Protein AF-A0A352DR38-F1 (afdb_monomer)

pLDDT: mean 95.26, std 4.15, range [75.88, 98.75]

Secondary structure (DSSP, 8-state):
-EEEEE----HHHHHHHHHHHHHHHHGGGT--TTPPEEE-TTS-EEETT-TT-EEEEEEETTEEEEEEESS-EEEEEEE-----HHHHHHHS-HHHHHHHHHS-HHHHHHHHHHHHHHHHHHHHHHT-GGGS-GGGS--EEETTEEEE--TTEEEEEEEEGGGTEEEEEEEE--

Sequence (174 aa):
MLMISIMDIDKKAQHHHAHRLLRECLRPYGVPEEAAIERMEYGKPYLRDFPELHFNLSHGSGIAACIVTDTECGIDCEQCREMREGVVRRCFSPAEKRLLEEIPESERDLMFTRLWTLKEAFVKCIGKGIGYPMDTAEFAFEGSRIVTAPKGYRFSQYILRGGRYVCSTAVSSR

Mean predicted aligned error: 3.19 Å

Solvent-accessible surface area (backbone atoms only — not comparable to full-atom values): 9558 Å² total; per-residue (Å²): 93,77,50,77,46,79,48,94,67,57,78,82,51,50,61,59,50,40,54,50,49,44,52,62,66,35,44,87,75,71,49,59,90,83,59,63,76,46,61,50,99,56,60,42,59,43,37,76,96,43,74,66,48,27,47,28,72,22,64,39,74,49,36,30,38,33,40,40,41,78,43,52,28,10,38,21,38,41,47,49,45,82,65,52,66,74,54,49,70,67,40,41,24,77,66,47,50,52,53,53,68,74,46,60,74,93,49,31,26,51,52,43,41,52,53,49,25,44,44,48,1,40,38,49,28,74,38,60,38,92,82,51,71,40,30,77,55,45,62,41,68,59,87,90,44,78,76,41,62,57,84,66,48,48,75,52,75,47,75,36,85,92,50,50,27,38,36,16,36,21,33,50,53,133

Structure (mmCIF, N/CA/C/O backbone):
data_AF-A0A352DR38-F1
#
_entry.id   AF-A0A352DR38-F1
#
loop_
_atom_site.group_PDB
_atom_site.id
_atom_site.type_symbol
_atom_site.label_atom_id
_atom_site.label_alt_id
_atom_site.label_comp_id
_atom_site.label_asym_id
_atom_site.label_entity_id
_atom_site.label_seq_id
_atom_site.pdbx_PDB_ins_code
_atom_site.Cartn_x
_atom_site.Cartn_y
_atom_site.Cartn_z
_atom_site.occupancy
_atom_site.B_iso_or_equiv
_atom_site.auth_seq_id
_atom_site.auth_comp_id
_atom_site.auth_asym_id
_atom_site.auth_atom_id
_atom_site.pdbx_PDB_model_num
ATOM 1 N N . MET A 1 1 ? 1.572 -10.068 -10.419 1.00 94.62 1 MET A N 1
ATOM 2 C CA . MET A 1 1 ? 2.415 -10.751 -9.411 1.00 94.62 1 MET A CA 1
ATOM 3 C C . MET A 1 1 ? 2.544 -9.897 -8.156 1.00 94.62 1 MET A C 1
ATOM 5 O O . MET A 1 1 ? 2.572 -8.679 -8.271 1.00 94.62 1 MET A O 1
ATOM 9 N N . LEU A 1 2 ? 2.621 -10.519 -6.977 1.00 97.38 2 LEU A N 1
ATOM 10 C CA . LEU A 1 2 ? 2.814 -9.850 -5.688 1.00 97.38 2 LEU A CA 1
ATOM 11 C C . LEU A 1 2 ? 3.872 -10.610 -4.883 1.00 97.38 2 LEU A C 1
ATOM 13 O O . LEU A 1 2 ? 3.758 -11.825 -4.734 1.00 97.38 2 LEU A O 1
ATOM 17 N N . MET A 1 3 ? 4.857 -9.900 -4.338 1.00 97.88 3 MET A N 1
ATOM 18 C CA . MET A 1 3 ? 5.819 -10.448 -3.382 1.00 97.88 3 MET A CA 1
ATOM 19 C C . MET A 1 3 ? 5.837 -9.599 -2.115 1.00 97.88 3 MET A C 1
ATOM 21 O O . MET A 1 3 ? 5.895 -8.371 -2.177 1.00 97.88 3 MET A O 1
ATOM 25 N N . ILE A 1 4 ? 5.806 -10.263 -0.960 1.00 97.44 4 ILE A N 1
ATOM 26 C CA . ILE A 1 4 ? 5.942 -9.638 0.356 1.00 97.44 4 ILE A CA 1
ATOM 27 C C . ILE A 1 4 ? 7.079 -10.344 1.088 1.00 97.44 4 ILE A C 1
ATOM 29 O O . ILE A 1 4 ? 7.053 -11.559 1.269 1.00 97.44 4 ILE A O 1
ATOM 33 N N . SER A 1 5 ? 8.067 -9.571 1.522 1.00 96.88 5 SER A N 1
ATOM 34 C CA . SER A 1 5 ? 9.249 -10.039 2.231 1.00 96.88 5 SER A CA 1
ATOM 35 C C . SER A 1 5 ? 9.262 -9.464 3.641 1.00 96.88 5 SER A C 1
ATOM 37 O O . SER A 1 5 ? 9.412 -8.257 3.824 1.00 96.88 5 SER A O 1
ATOM 39 N N . ILE A 1 6 ? 9.160 -10.334 4.643 1.00 94.69 6 ILE A N 1
ATOM 40 C CA . ILE A 1 6 ? 9.450 -9.984 6.039 1.00 94.69 6 ILE A CA 1
ATOM 41 C C . ILE A 1 6 ? 10.938 -10.220 6.264 1.00 94.69 6 ILE A C 1
ATOM 43 O O . ILE A 1 6 ? 11.460 -11.263 5.877 1.00 94.69 6 ILE A O 1
ATOM 47 N N . MET A 1 7 ? 11.613 -9.246 6.857 1.00 90.50 7 MET A N 1
ATOM 48 C CA . MET A 1 7 ? 13.067 -9.217 6.952 1.00 90.50 7 MET A CA 1
ATOM 49 C C . MET A 1 7 ? 13.514 -8.778 8.340 1.00 90.50 7 MET A C 1
ATOM 51 O O . MET A 1 7 ? 12.894 -7.910 8.952 1.00 90.50 7 MET A O 1
ATOM 55 N N . ASP A 1 8 ? 14.615 -9.358 8.802 1.00 86.38 8 ASP A N 1
ATOM 56 C CA . ASP A 1 8 ? 15.320 -8.936 10.009 1.00 86.38 8 ASP A CA 1
ATOM 57 C C . ASP A 1 8 ? 16.710 -8.447 9.600 1.00 86.38 8 ASP A C 1
ATOM 59 O O . ASP A 1 8 ? 17.689 -9.189 9.597 1.00 86.38 8 ASP A O 1
ATOM 63 N N . ILE A 1 9 ? 16.742 -7.219 9.083 1.00 84.75 9 ILE A N 1
ATOM 64 C CA . ILE A 1 9 ? 17.951 -6.577 8.569 1.00 84.75 9 ILE A CA 1
ATOM 65 C C . ILE A 1 9 ? 17.998 -5.120 9.008 1.00 84.75 9 ILE A C 1
ATOM 67 O O . ILE A 1 9 ? 16.962 -4.467 9.201 1.00 84.75 9 ILE A O 1
ATOM 71 N N . ASP A 1 10 ? 19.218 -4.594 9.083 1.00 83.25 10 ASP A N 1
ATOM 72 C CA . ASP A 1 10 ? 19.473 -3.199 9.410 1.00 83.25 10 ASP A CA 1
ATOM 73 C C . ASP A 1 10 ? 18.667 -2.246 8.532 1.00 83.25 10 ASP A C 1
ATOM 75 O O . ASP A 1 10 ? 18.544 -2.421 7.318 1.00 83.25 10 ASP A O 1
ATOM 79 N N . LYS A 1 11 ? 18.201 -1.145 9.129 1.00 77.88 11 LYS A N 1
ATOM 80 C CA . LYS A 1 11 ? 17.417 -0.112 8.435 1.00 77.88 11 LYS A CA 1
ATOM 81 C C . LYS A 1 11 ? 18.097 0.407 7.160 1.00 77.88 11 LYS A C 1
ATOM 83 O O . LYS A 1 11 ? 17.420 0.711 6.184 1.00 77.88 11 LYS A O 1
ATOM 88 N N . LYS A 1 12 ? 19.435 0.470 7.146 1.00 80.69 12 LYS A N 1
ATOM 89 C CA . LYS A 1 12 ? 20.230 0.883 5.973 1.00 80.69 12 LYS A CA 1
ATOM 90 C C . LYS A 1 12 ? 20.187 -0.141 4.829 1.00 80.69 12 LYS A C 1
ATOM 92 O O . LYS A 1 12 ? 20.301 0.244 3.670 1.00 80.69 12 LYS A O 1
ATOM 97 N N . ALA A 1 13 ? 20.004 -1.424 5.137 1.00 84.69 13 ALA A N 1
ATOM 98 C CA . ALA A 1 13 ? 19.920 -2.503 4.155 1.00 84.69 13 ALA A CA 1
ATOM 99 C C . ALA A 1 13 ? 18.502 -2.683 3.581 1.00 84.69 13 ALA A C 1
ATOM 101 O O . ALA A 1 13 ? 18.356 -3.194 2.473 1.00 84.69 13 ALA A O 1
ATOM 102 N N . GLN A 1 14 ? 17.466 -2.210 4.284 1.00 86.25 14 GLN A N 1
ATOM 103 C CA . GLN A 1 14 ? 16.060 -2.329 3.863 1.00 86.25 14 GLN A CA 1
ATOM 104 C C . GLN A 1 14 ? 15.785 -1.699 2.493 1.00 86.25 14 GLN A C 1
ATOM 106 O O . GLN A 1 14 ? 15.057 -2.277 1.688 1.00 86.25 14 GLN A O 1
ATOM 111 N N . HIS A 1 15 ? 16.403 -0.550 2.200 1.00 84.56 15 HIS A N 1
ATOM 112 C CA . HIS A 1 15 ? 16.257 0.110 0.903 1.00 84.56 15 HIS A CA 1
ATOM 113 C C . HIS A 1 15 ? 16.813 -0.755 -0.240 1.00 84.56 15 HIS A C 1
ATOM 115 O O . HIS A 1 15 ? 16.107 -1.034 -1.208 1.00 84.56 15 HIS A O 1
ATOM 121 N N . HIS A 1 16 ? 18.046 -1.254 -0.102 1.00 88.81 16 HIS A N 1
ATOM 122 C CA . HIS A 1 16 ? 18.653 -2.141 -1.098 1.00 88.81 16 HIS A CA 1
ATOM 123 C C . HIS A 1 16 ? 17.870 -3.450 -1.261 1.00 88.81 16 HIS A C 1
ATOM 125 O O . HIS A 1 16 ? 17.684 -3.916 -2.384 1.00 88.81 16 HIS A O 1
ATOM 131 N N . HIS A 1 17 ? 17.361 -4.015 -0.161 1.00 91.75 17 HIS A N 1
ATOM 132 C CA . HIS A 1 17 ? 16.516 -5.211 -0.199 1.00 91.75 17 HIS A CA 1
ATOM 133 C C . HIS A 1 17 ? 15.235 -4.984 -1.005 1.00 91.75 17 HIS A C 1
ATOM 135 O O . HIS A 1 17 ? 14.891 -5.800 -1.854 1.00 91.75 17 HIS A O 1
ATOM 141 N N . ALA A 1 18 ? 14.561 -3.851 -0.802 1.00 90.38 18 ALA A N 1
ATOM 142 C CA . ALA A 1 18 ? 13.363 -3.502 -1.560 1.00 90.38 18 ALA A CA 1
ATOM 143 C C . ALA A 1 18 ? 13.659 -3.349 -3.066 1.00 90.38 18 ALA A C 1
ATOM 145 O O . ALA A 1 18 ? 12.891 -3.825 -3.900 1.00 90.38 18 ALA A O 1
ATOM 146 N N . HIS A 1 19 ? 14.795 -2.748 -3.430 1.00 91.69 19 HIS A N 1
ATOM 147 C CA . HIS A 1 19 ? 15.214 -2.648 -4.832 1.00 91.69 19 HIS A CA 1
AT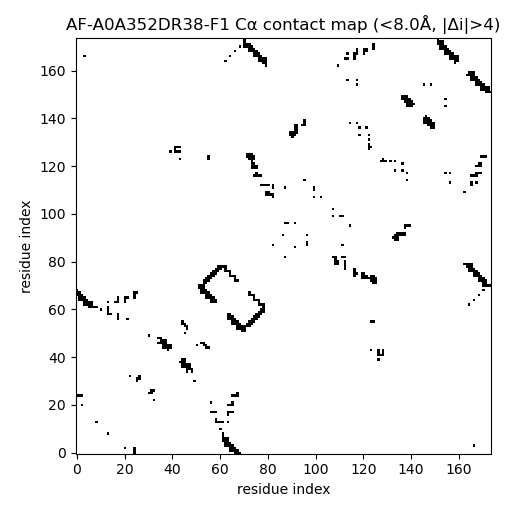OM 148 C C . HIS A 1 19 ? 15.531 -4.012 -5.459 1.00 91.69 19 HIS A C 1
ATOM 150 O O . HIS A 1 19 ? 15.132 -4.261 -6.597 1.00 91.69 19 HIS A O 1
ATOM 156 N N . ARG A 1 20 ? 16.177 -4.921 -4.718 1.00 93.50 20 ARG A N 1
ATOM 157 C CA . ARG A 1 20 ? 16.366 -6.308 -5.169 1.00 93.50 20 ARG A CA 1
ATOM 158 C C . ARG A 1 20 ? 15.022 -7.012 -5.363 1.00 93.50 20 ARG A C 1
ATOM 160 O O . ARG A 1 20 ? 14.820 -7.628 -6.404 1.00 93.50 20 ARG A O 1
ATOM 167 N N . LEU A 1 21 ? 14.091 -6.854 -4.419 1.00 95.50 21 LEU A N 1
ATOM 168 C CA . LEU A 1 21 ? 12.744 -7.423 -4.507 1.00 95.50 21 LEU A CA 1
ATOM 169 C C . LEU A 1 21 ? 12.007 -6.950 -5.768 1.00 95.50 21 LEU A C 1
ATOM 171 O O . LEU A 1 21 ? 11.342 -7.746 -6.426 1.00 95.50 21 LEU A O 1
ATOM 175 N N . LEU A 1 22 ? 12.150 -5.673 -6.137 1.00 96.00 22 LEU A N 1
ATOM 176 C CA . LEU A 1 22 ? 11.607 -5.153 -7.393 1.00 96.00 22 LEU A CA 1
ATOM 177 C C . LEU A 1 22 ? 12.218 -5.858 -8.611 1.00 96.00 22 LEU A C 1
ATOM 179 O O . LEU A 1 22 ? 11.481 -6.278 -9.499 1.00 96.00 22 LEU A O 1
ATOM 183 N N . ARG A 1 23 ? 13.545 -6.015 -8.667 1.00 95.69 23 ARG A N 1
ATOM 184 C CA . ARG A 1 23 ? 14.208 -6.697 -9.794 1.00 95.69 23 ARG A CA 1
ATOM 185 C C . ARG A 1 23 ? 13.795 -8.164 -9.895 1.00 95.69 23 ARG A C 1
ATOM 187 O O . ARG A 1 23 ? 13.481 -8.631 -10.987 1.00 95.69 23 ARG A O 1
ATOM 194 N N . GLU A 1 24 ? 13.687 -8.859 -8.766 1.00 96.00 24 GLU A N 1
ATOM 195 C CA . GLU A 1 24 ? 13.103 -10.203 -8.707 1.00 96.00 24 GLU A CA 1
ATOM 196 C C . GLU A 1 24 ? 11.664 -10.215 -9.227 1.00 96.00 24 GLU A C 1
ATOM 198 O O . GLU A 1 24 ? 11.285 -11.129 -9.959 1.00 96.00 24 GLU A O 1
ATOM 203 N N . CYS A 1 25 ? 10.883 -9.174 -8.917 1.00 96.88 25 CYS A N 1
ATOM 204 C CA . CYS A 1 25 ? 9.509 -9.078 -9.380 1.00 96.88 25 CYS A CA 1
ATOM 205 C C . CYS A 1 25 ? 9.372 -8.826 -10.890 1.00 96.88 25 CYS A C 1
ATOM 207 O O . CYS A 1 25 ? 8.388 -9.221 -11.512 1.00 96.88 25 CYS A O 1
ATOM 209 N N . LEU A 1 26 ? 10.334 -8.138 -11.490 1.00 96.88 26 LEU A N 1
ATOM 210 C CA . LEU A 1 26 ? 10.288 -7.767 -12.901 1.00 96.88 26 LEU A CA 1
ATOM 211 C C . LEU A 1 26 ? 10.879 -8.848 -13.817 1.00 96.88 26 LEU A C 1
ATOM 213 O O . LEU A 1 26 ? 10.460 -8.982 -14.967 1.00 96.88 26 LEU A O 1
ATOM 217 N N . ARG A 1 27 ? 11.783 -9.682 -13.293 1.00 95.88 27 ARG A N 1
ATOM 218 C CA . ARG A 1 27 ? 12.468 -10.745 -14.044 1.00 95.88 27 ARG A CA 1
ATOM 219 C C . ARG A 1 27 ? 11.528 -11.707 -14.801 1.00 95.88 27 ARG A C 1
ATOM 221 O O . ARG A 1 27 ? 11.838 -12.005 -15.953 1.00 95.88 27 ARG A O 1
ATOM 228 N N . PRO A 1 28 ? 10.396 -12.195 -14.247 1.00 96.50 28 PRO A N 1
ATOM 229 C CA . PRO A 1 28 ? 9.485 -13.083 -14.980 1.00 96.50 28 PRO A CA 1
ATOM 230 C C . PRO A 1 28 ? 8.830 -12.440 -16.209 1.00 96.50 28 PRO A C 1
ATOM 232 O O . PRO A 1 28 ? 8.350 -13.159 -17.078 1.00 96.50 28 PRO A O 1
ATOM 235 N N . TYR A 1 29 ? 8.821 -11.107 -16.284 1.00 96.56 29 TYR A N 1
ATOM 236 C CA . TYR A 1 29 ? 8.275 -10.347 -17.409 1.00 96.56 29 TYR A CA 1
ATOM 237 C C . TYR A 1 29 ? 9.344 -9.983 -18.453 1.00 96.56 29 TYR A C 1
ATOM 239 O O . TYR A 1 29 ? 9.063 -9.233 -19.378 1.00 96.56 29 TYR A O 1
ATOM 247 N N . GLY A 1 30 ? 10.575 -10.491 -18.313 1.00 96.38 30 GLY A N 1
ATOM 248 C CA . GLY A 1 30 ? 11.661 -10.233 -19.265 1.00 96.38 30 GLY A CA 1
ATOM 249 C C . GLY A 1 30 ? 12.271 -8.832 -19.173 1.00 96.38 30 GLY A C 1
ATOM 250 O O . GLY A 1 30 ? 13.050 -8.454 -20.043 1.00 96.38 30 GLY A O 1
ATOM 251 N N . VAL A 1 31 ? 11.951 -8.067 -18.127 1.00 96.81 31 VAL A N 1
ATOM 252 C CA . VAL A 1 31 ? 12.524 -6.735 -17.909 1.00 96.81 31 VAL A CA 1
ATOM 253 C C . VAL A 1 31 ? 13.976 -6.877 -17.423 1.00 96.81 31 VAL A C 1
ATOM 255 O O . VAL A 1 31 ? 14.201 -7.523 -16.392 1.00 96.81 31 VAL A O 1
ATOM 258 N N . PRO A 1 32 ? 14.964 -6.280 -18.116 1.00 95.12 32 PRO A N 1
ATOM 259 C CA . PRO A 1 32 ? 16.369 -6.384 -17.737 1.00 95.12 32 PRO A CA 1
ATOM 260 C C . PRO A 1 32 ? 16.697 -5.606 -16.450 1.00 95.12 32 PRO A C 1
ATOM 262 O O . PRO A 1 32 ? 15.969 -4.701 -16.025 1.00 95.12 32 PRO A O 1
ATOM 265 N N . GLU A 1 33 ? 17.814 -5.945 -15.805 1.00 91.88 33 GLU A N 1
ATOM 266 C CA . GLU A 1 33 ? 18.230 -5.311 -14.545 1.00 91.88 33 GLU A CA 1
ATOM 267 C C . GLU A 1 33 ? 18.667 -3.852 -14.747 1.00 91.88 33 GLU A C 1
ATOM 269 O O . GLU A 1 33 ? 18.483 -3.007 -13.873 1.00 91.88 33 GLU A O 1
ATOM 274 N N . GLU A 1 34 ? 19.163 -3.535 -15.934 1.00 91.81 34 GLU A N 1
ATOM 275 C CA . GLU A 1 34 ? 19.535 -2.204 -16.397 1.00 91.81 34 GLU A CA 1
ATOM 276 C C . GLU A 1 34 ? 18.350 -1.378 -16.920 1.00 91.81 34 GLU A C 1
ATOM 278 O O . GLU A 1 34 ? 18.534 -0.201 -17.233 1.00 91.81 34 GLU A O 1
ATOM 283 N N . ALA A 1 35 ? 17.136 -1.949 -16.988 1.00 93.00 35 ALA A N 1
ATOM 284 C CA . ALA A 1 35 ? 15.956 -1.229 -17.465 1.00 93.00 35 ALA A CA 1
ATOM 285 C C . ALA A 1 35 ? 15.766 0.080 -16.687 1.00 93.00 35 ALA A C 1
ATOM 287 O O . ALA A 1 35 ? 15.764 0.085 -15.442 1.00 93.00 35 ALA A O 1
ATOM 288 N N . ALA A 1 36 ? 15.587 1.168 -17.438 1.00 92.44 36 ALA A N 1
ATOM 289 C CA . ALA A 1 36 ? 15.422 2.503 -16.895 1.00 92.44 36 ALA A CA 1
ATOM 290 C C . ALA A 1 36 ? 14.084 2.621 -16.152 1.00 92.44 36 ALA A C 1
ATOM 292 O O . ALA A 1 36 ? 13.014 2.337 -16.694 1.00 92.44 36 ALA A O 1
ATOM 293 N N . ILE A 1 37 ? 14.159 3.067 -14.897 1.00 95.00 37 ILE A N 1
ATOM 294 C CA . ILE A 1 37 ? 12.992 3.430 -14.095 1.00 95.00 37 ILE A CA 1
ATOM 295 C C . ILE A 1 37 ? 12.915 4.946 -14.055 1.00 95.00 37 ILE A C 1
ATOM 297 O O . ILE A 1 37 ? 13.797 5.614 -13.512 1.00 95.00 37 ILE A O 1
ATOM 301 N N . GLU A 1 38 ? 11.830 5.478 -14.589 1.00 95.50 38 GLU A N 1
ATOM 302 C CA . GLU A 1 38 ? 11.558 6.907 -14.593 1.00 95.50 38 GLU A CA 1
ATOM 303 C C . GLU A 1 38 ? 10.458 7.270 -13.618 1.00 95.50 38 GLU A C 1
ATOM 305 O O . GLU A 1 38 ? 9.871 6.396 -12.991 1.00 95.50 38 GLU A O 1
ATOM 310 N N . ARG A 1 39 ? 10.192 8.567 -13.456 1.00 94.88 39 ARG A N 1
ATOM 311 C CA . ARG A 1 39 ? 9.177 9.075 -12.535 1.00 94.88 39 ARG A CA 1
ATOM 312 C C . ARG A 1 39 ? 8.159 9.925 -13.279 1.00 94.88 39 ARG A C 1
ATOM 314 O O . ARG A 1 39 ? 8.532 10.785 -14.068 1.00 94.88 39 ARG A O 1
ATOM 321 N N . MET A 1 40 ? 6.883 9.688 -12.990 1.00 90.81 40 MET A N 1
ATOM 322 C CA . MET A 1 40 ? 5.784 10.565 -13.395 1.00 90.81 40 MET A CA 1
ATOM 323 C C . MET A 1 40 ? 5.858 11.910 -12.650 1.00 90.81 40 MET A C 1
ATOM 325 O O . MET A 1 40 ? 6.648 12.062 -11.717 1.00 90.81 40 MET A O 1
ATOM 329 N N . GLU A 1 41 ? 4.978 12.853 -13.003 1.00 89.88 41 GLU A N 1
ATOM 330 C CA . GLU A 1 41 ? 4.891 14.207 -12.422 1.00 89.88 41 GLU A CA 1
ATOM 331 C C . GLU A 1 41 ? 4.972 14.226 -10.883 1.00 89.88 41 GLU A C 1
ATOM 333 O O . GLU A 1 41 ? 5.748 14.983 -10.306 1.00 89.88 41 GLU A O 1
ATOM 338 N N . TYR A 1 42 ? 4.238 13.336 -10.208 1.00 89.69 42 TYR A N 1
ATOM 339 C CA . TYR A 1 42 ? 4.206 13.253 -8.741 1.00 89.69 42 TYR A CA 1
ATOM 340 C C . TYR A 1 42 ? 5.170 12.207 -8.155 1.00 89.69 42 TYR A C 1
ATOM 342 O O . TYR A 1 42 ? 5.008 11.762 -7.018 1.00 89.69 42 TYR A O 1
ATOM 350 N N . GLY A 1 43 ? 6.171 11.773 -8.924 1.00 90.81 43 GLY A N 1
ATOM 351 C CA . GLY A 1 43 ? 7.253 10.913 -8.446 1.00 90.81 43 GLY A CA 1
ATOM 352 C C . GLY A 1 43 ? 6.989 9.405 -8.509 1.00 90.81 43 GLY A C 1
ATOM 353 O O . GLY A 1 43 ? 7.899 8.638 -8.167 1.00 90.81 43 GLY A O 1
ATOM 354 N N . LYS A 1 44 ? 5.795 8.968 -8.948 1.00 93.50 44 LYS A N 1
ATOM 355 C CA . LYS A 1 44 ? 5.459 7.543 -9.120 1.00 93.50 44 LYS A CA 1
ATOM 356 C C . LYS A 1 44 ? 6.388 6.914 -10.167 1.00 93.50 44 LYS A C 1
ATOM 358 O O . LYS A 1 44 ? 6.450 7.438 -11.280 1.00 93.50 44 LYS A O 1
ATOM 363 N N . PRO A 1 45 ? 7.119 5.836 -9.834 1.00 94.62 45 PRO A N 1
ATOM 364 C CA . PRO A 1 45 ? 8.041 5.228 -10.775 1.00 94.62 45 PRO A CA 1
ATOM 365 C C . PRO A 1 45 ? 7.310 4.418 -11.859 1.00 94.62 45 PRO A C 1
ATOM 367 O O . PRO A 1 45 ? 6.265 3.834 -11.578 1.00 94.62 45 PRO A O 1
ATOM 370 N N . TYR A 1 46 ? 7.863 4.371 -13.072 1.00 96.25 46 TYR A N 1
ATOM 371 C CA . TYR A 1 46 ? 7.343 3.586 -14.199 1.00 96.25 46 TYR A CA 1
ATOM 372 C C . TYR A 1 46 ? 8.476 3.071 -15.105 1.00 96.25 46 TYR A C 1
ATOM 374 O O . TYR A 1 46 ? 9.596 3.589 -15.061 1.00 96.25 46 TYR A O 1
ATOM 382 N N . LEU A 1 47 ? 8.195 2.032 -15.898 1.00 96.12 47 LEU A N 1
ATOM 383 C CA . LEU A 1 47 ? 9.120 1.470 -16.888 1.00 96.12 47 LEU A CA 1
ATOM 384 C C . LEU A 1 47 ? 8.825 2.089 -18.257 1.00 96.12 47 LEU A C 1
ATOM 386 O O . LEU A 1 47 ? 7.784 1.805 -18.842 1.00 96.12 47 LEU A O 1
ATOM 390 N N . ARG A 1 48 ? 9.730 2.929 -18.779 1.00 93.69 48 ARG A N 1
ATOM 391 C CA . ARG A 1 48 ? 9.528 3.601 -20.079 1.00 93.69 48 ARG A CA 1
ATOM 392 C C . ARG A 1 48 ? 9.387 2.599 -21.228 1.00 93.69 48 ARG A C 1
ATOM 394 O O . ARG A 1 48 ? 8.502 2.756 -22.062 1.00 93.69 48 ARG A O 1
ATOM 401 N N . ASP A 1 49 ? 10.250 1.588 -21.243 1.00 95.56 49 ASP A N 1
ATOM 402 C CA . ASP A 1 49 ? 10.349 0.625 -22.347 1.00 95.56 49 ASP A CA 1
ATOM 403 C C . ASP A 1 49 ? 9.380 -0.564 -22.206 1.00 95.56 49 ASP A C 1
ATOM 405 O O . ASP A 1 49 ? 9.308 -1.401 -23.100 1.00 95.56 49 ASP A O 1
ATOM 409 N N . PHE A 1 50 ? 8.628 -0.629 -21.099 1.00 96.50 50 PHE A N 1
ATOM 410 C CA . PHE A 1 50 ? 7.622 -1.661 -20.806 1.00 96.50 50 PHE A CA 1
ATOM 411 C C . PHE A 1 50 ? 6.323 -1.003 -20.309 1.00 96.50 50 PHE A C 1
ATOM 413 O O . PHE A 1 50 ? 5.943 -1.180 -19.146 1.00 96.50 50 PHE A O 1
ATOM 420 N N . PRO A 1 51 ? 5.672 -0.168 -21.140 1.00 94.19 51 PRO A N 1
ATOM 421 C CA . PRO A 1 51 ? 4.533 0.652 -20.727 1.00 94.19 51 PRO A CA 1
ATOM 422 C C . PRO A 1 51 ? 3.290 -0.160 -20.328 1.00 94.19 51 PRO A C 1
ATOM 424 O O . PRO A 1 51 ? 2.402 0.374 -19.673 1.00 94.19 51 PRO A O 1
ATOM 427 N N . GLU A 1 52 ? 3.213 -1.433 -20.712 1.00 95.56 52 GLU A N 1
ATOM 428 C CA . GLU A 1 52 ? 2.164 -2.377 -20.321 1.00 95.56 52 GLU A CA 1
ATOM 429 C C . GLU A 1 52 ? 2.328 -2.922 -18.894 1.00 95.56 52 GLU A C 1
ATOM 431 O O . GLU A 1 52 ? 1.398 -3.519 -18.348 1.00 95.56 52 GLU A O 1
ATOM 436 N N . LEU A 1 53 ? 3.506 -2.740 -18.286 1.00 97.38 53 LEU A N 1
ATOM 437 C CA . LEU A 1 53 ? 3.808 -3.195 -16.936 1.00 97.38 53 LEU A CA 1
ATOM 438 C C . LEU A 1 53 ? 3.756 -2.031 -15.954 1.00 97.38 53 LEU A C 1
ATOM 440 O O . LEU A 1 53 ? 4.578 -1.113 -15.964 1.00 97.38 53 LEU A O 1
ATOM 444 N N . HIS A 1 54 ? 2.838 -2.135 -15.007 1.00 97.81 54 HIS A N 1
ATOM 445 C CA . HIS A 1 54 ? 2.739 -1.223 -13.883 1.00 97.81 54 HIS A CA 1
ATOM 446 C C . HIS A 1 54 ? 3.311 -1.900 -12.650 1.00 97.81 54 HIS A C 1
ATOM 448 O O . HIS A 1 54 ? 3.063 -3.079 -12.397 1.00 97.81 54 HIS A O 1
ATOM 454 N N . PHE A 1 55 ? 4.064 -1.152 -11.851 1.00 98.12 55 PHE A N 1
ATOM 455 C CA . PHE A 1 55 ? 4.591 -1.672 -10.602 1.00 98.12 55 PHE A CA 1
ATOM 456 C C . PHE A 1 55 ? 4.488 -0.656 -9.478 1.00 98.12 55 PHE A C 1
ATOM 458 O O . PHE A 1 55 ? 4.374 0.557 -9.674 1.00 98.12 55 PHE A O 1
ATOM 465 N N . ASN A 1 56 ? 4.553 -1.169 -8.258 1.00 98.25 56 ASN A N 1
ATOM 466 C CA . ASN A 1 56 ? 4.738 -0.341 -7.088 1.00 98.25 56 ASN A CA 1
ATOM 467 C C . ASN A 1 56 ? 5.572 -1.088 -6.046 1.00 98.25 56 ASN A C 1
ATOM 469 O O . ASN A 1 56 ? 5.512 -2.314 -5.944 1.00 98.25 56 ASN A O 1
ATOM 473 N N . LEU A 1 57 ? 6.378 -0.342 -5.299 1.00 97.50 57 LEU A N 1
ATOM 474 C CA . LEU A 1 57 ? 7.279 -0.862 -4.278 1.00 97.50 57 LEU A CA 1
ATOM 475 C C . LEU A 1 57 ? 7.037 -0.088 -2.987 1.00 97.50 57 LEU A C 1
ATOM 477 O O . LEU A 1 57 ? 6.991 1.143 -2.993 1.00 97.50 57 LEU A O 1
ATOM 481 N N . SER A 1 58 ? 6.924 -0.810 -1.880 1.00 97.00 58 SER A N 1
ATOM 482 C CA . SER A 1 58 ? 6.854 -0.237 -0.544 1.00 97.00 58 SER A CA 1
ATOM 483 C C . SER A 1 58 ? 7.800 -0.969 0.388 1.00 97.00 58 SER A C 1
ATOM 485 O O . SER A 1 58 ? 8.032 -2.167 0.241 1.00 97.00 58 SER A O 1
ATOM 487 N N . HIS A 1 59 ? 8.344 -0.255 1.365 1.00 95.50 59 HIS A N 1
ATOM 488 C CA . HIS A 1 59 ? 9.084 -0.866 2.455 1.00 95.50 59 HIS A CA 1
ATOM 489 C C . HIS A 1 59 ? 8.907 -0.060 3.739 1.00 95.50 59 HIS A C 1
ATOM 491 O O . HIS A 1 59 ? 8.782 1.163 3.723 1.00 95.50 59 HIS A O 1
ATOM 497 N N . GLY A 1 60 ? 8.937 -0.765 4.857 1.00 90.62 60 GLY A N 1
ATOM 498 C CA . GLY A 1 60 ? 8.889 -0.226 6.203 1.00 90.62 60 GLY A CA 1
ATOM 499 C C . GLY A 1 60 ? 9.816 -1.017 7.117 1.00 90.62 60 GLY A C 1
ATOM 500 O O . GLY A 1 60 ? 10.568 -1.888 6.676 1.00 90.62 60 GLY A O 1
ATOM 501 N N . SER A 1 61 ? 9.754 -0.720 8.412 1.00 91.69 61 SER A N 1
ATOM 502 C CA . SER A 1 61 ? 10.522 -1.449 9.423 1.00 91.69 61 SER A CA 1
ATOM 503 C C . SER A 1 61 ? 10.225 -2.949 9.329 1.00 91.69 61 SER A C 1
ATOM 505 O O . SER A 1 61 ? 9.101 -3.362 9.585 1.00 91.69 61 SER A O 1
ATOM 507 N N . GLY A 1 62 ? 11.205 -3.758 8.919 1.00 93.81 62 GLY A N 1
ATOM 508 C CA . GLY A 1 62 ? 11.100 -5.221 8.857 1.00 93.81 62 GLY A CA 1
ATOM 509 C C . GLY A 1 62 ? 10.186 -5.807 7.768 1.00 93.81 62 GLY A C 1
ATOM 510 O O . GLY A 1 62 ? 9.937 -7.012 7.781 1.00 93.81 62 GLY A O 1
ATOM 511 N N . ILE A 1 63 ? 9.690 -5.002 6.821 1.00 96.62 63 ILE A N 1
ATOM 512 C CA . ILE A 1 63 ? 8.846 -5.483 5.716 1.00 96.62 63 ILE A CA 1
ATOM 513 C C . ILE A 1 63 ? 9.119 -4.724 4.415 1.00 96.62 63 ILE A C 1
ATOM 515 O O . ILE A 1 63 ? 9.290 -3.509 4.418 1.00 96.62 63 ILE A O 1
ATOM 519 N N . ALA A 1 64 ? 9.153 -5.438 3.295 1.00 97.81 64 ALA A N 1
ATOM 520 C CA . ALA A 1 64 ? 9.150 -4.875 1.949 1.00 97.81 64 ALA A CA 1
ATOM 521 C C . ALA A 1 64 ? 8.125 -5.617 1.093 1.00 97.81 64 ALA A C 1
ATOM 523 O O . ALA A 1 64 ? 7.914 -6.816 1.272 1.00 97.81 64 ALA A O 1
ATOM 524 N N . ALA A 1 65 ? 7.482 -4.922 0.165 1.00 98.25 65 ALA A N 1
ATOM 525 C CA . ALA A 1 65 ? 6.497 -5.514 -0.718 1.00 98.25 65 ALA A CA 1
ATOM 526 C C . ALA A 1 65 ? 6.538 -4.867 -2.100 1.00 98.25 65 ALA A C 1
ATOM 528 O O . ALA A 1 65 ? 6.676 -3.649 -2.224 1.00 98.25 65 ALA A O 1
ATOM 529 N N . CYS A 1 66 ? 6.393 -5.687 -3.135 1.00 98.50 66 CYS A N 1
ATOM 530 C CA . CYS A 1 66 ? 6.339 -5.245 -4.519 1.00 98.50 66 CYS A CA 1
ATOM 531 C C . CYS A 1 66 ? 5.161 -5.901 -5.235 1.00 98.50 66 CYS A C 1
ATOM 533 O O . CYS A 1 66 ? 4.908 -7.098 -5.083 1.00 98.50 66 CYS A O 1
ATOM 535 N N . ILE A 1 67 ? 4.448 -5.101 -6.019 1.00 98.50 67 ILE A N 1
ATOM 536 C CA . ILE A 1 67 ? 3.379 -5.549 -6.902 1.00 98.50 67 ILE A CA 1
ATOM 537 C C . ILE A 1 67 ? 3.728 -5.177 -8.342 1.00 98.50 67 ILE A C 1
ATOM 539 O O . ILE A 1 67 ? 4.267 -4.098 -8.584 1.00 98.50 67 ILE A O 1
ATOM 543 N N . VAL A 1 68 ? 3.415 -6.077 -9.275 1.00 98.31 68 VAL A N 1
ATOM 544 C CA . VAL A 1 68 ? 3.505 -5.866 -10.726 1.00 98.31 68 VAL A CA 1
ATOM 545 C C . VAL A 1 68 ? 2.197 -6.328 -11.363 1.00 98.31 68 VAL A C 1
ATOM 547 O O . VAL A 1 68 ? 1.756 -7.454 -11.102 1.00 98.31 68 VAL A O 1
ATOM 550 N N . THR A 1 69 ? 1.571 -5.484 -12.173 1.00 97.81 69 THR A N 1
ATOM 551 C CA . THR A 1 69 ? 0.275 -5.719 -12.829 1.00 97.81 69 THR A CA 1
ATOM 552 C C . THR A 1 69 ? 0.263 -5.150 -14.245 1.00 97.81 69 THR A C 1
ATOM 554 O O . THR A 1 69 ? 1.162 -4.422 -14.648 1.00 97.81 69 THR A O 1
ATOM 557 N N . ASP A 1 70 ? -0.782 -5.486 -14.990 1.00 96.56 70 ASP A N 1
ATOM 558 C CA . ASP A 1 70 ? -1.094 -5.010 -16.344 1.00 96.56 70 ASP A CA 1
ATOM 559 C C . ASP A 1 70 ? -1.989 -3.753 -16.362 1.00 96.56 70 ASP A C 1
ATOM 561 O O . ASP A 1 70 ? -2.400 -3.273 -17.413 1.00 96.56 70 ASP A O 1
ATOM 565 N N . THR A 1 71 ? -2.333 -3.237 -15.185 1.00 96.94 71 THR A N 1
ATOM 566 C CA . THR A 1 71 ? -3.071 -1.986 -14.975 1.00 96.94 71 THR A CA 1
ATOM 567 C C . THR A 1 71 ? -2.434 -1.212 -13.833 1.00 96.94 71 THR A C 1
ATOM 569 O O . THR A 1 71 ? -1.721 -1.807 -13.025 1.00 96.94 71 THR A O 1
ATOM 572 N N . GLU A 1 72 ? -2.761 0.071 -13.680 1.00 97.56 72 GLU A N 1
ATOM 573 C CA . GLU A 1 72 ? -2.256 0.889 -12.573 1.00 97.56 72 GLU A CA 1
ATOM 574 C C . GLU A 1 72 ? -2.425 0.210 -11.208 1.00 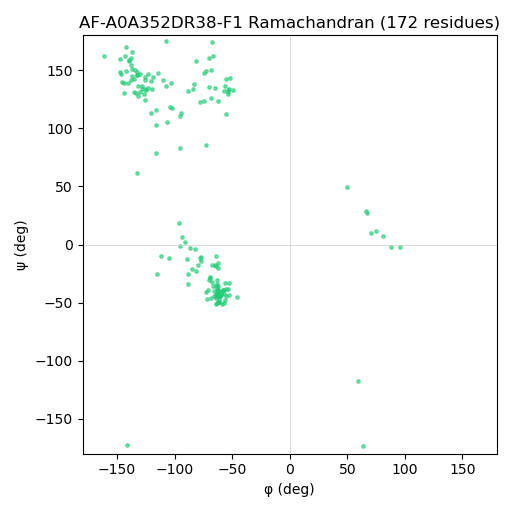97.56 72 GLU A C 1
ATOM 576 O O . GLU A 1 72 ? -3.493 -0.308 -10.872 1.00 97.56 72 GLU A O 1
ATOM 581 N N . CYS A 1 73 ? -1.353 0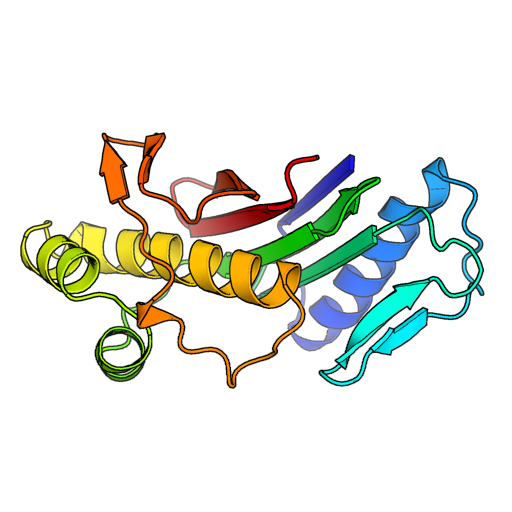.223 -10.415 1.00 98.44 73 CYS A N 1
ATOM 582 C CA . CYS A 1 73 ? -1.328 -0.379 -9.088 1.00 98.44 73 CYS A CA 1
ATOM 583 C C . CYS A 1 73 ? -0.576 0.471 -8.067 1.00 98.44 73 CYS A C 1
ATOM 585 O O . CYS A 1 73 ? 0.281 1.293 -8.415 1.00 98.44 73 CYS A O 1
ATOM 587 N N . GLY A 1 74 ? -0.882 0.233 -6.796 1.00 98.38 74 GLY A N 1
ATOM 588 C CA . GLY A 1 74 ? -0.188 0.764 -5.634 1.00 98.38 74 GLY A CA 1
ATOM 589 C C . GLY A 1 74 ? -0.100 -0.281 -4.526 1.00 98.38 74 GLY A C 1
ATOM 590 O O . GLY A 1 74 ? -0.969 -1.146 -4.398 1.00 98.38 74 GLY A O 1
ATOM 591 N N . ILE A 1 75 ? 0.965 -0.212 -3.731 1.00 98.69 75 ILE A N 1
ATOM 592 C CA . ILE A 1 75 ? 1.169 -1.071 -2.566 1.00 98.69 75 ILE A CA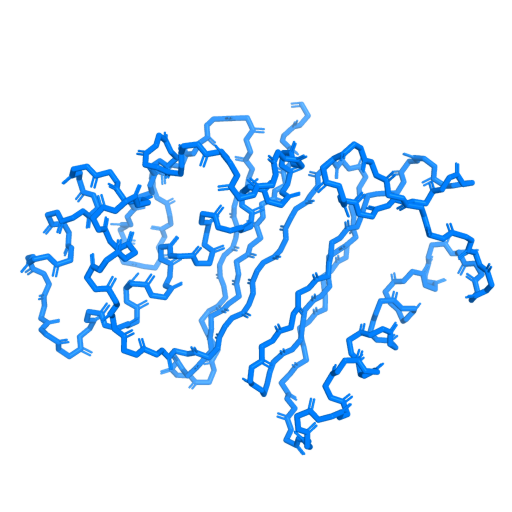 1
ATOM 593 C C . ILE A 1 75 ? 1.711 -0.253 -1.404 1.00 98.69 75 ILE A C 1
ATOM 595 O O . ILE A 1 75 ? 2.557 0.627 -1.573 1.00 98.69 75 ILE A O 1
ATOM 599 N N . ASP A 1 76 ? 1.242 -0.563 -0.208 1.00 98.56 76 ASP A N 1
ATOM 600 C CA . ASP A 1 76 ? 1.806 -0.031 1.018 1.00 98.56 76 ASP A CA 1
ATOM 601 C C . ASP A 1 76 ? 1.956 -1.132 2.058 1.00 98.56 76 ASP A C 1
ATOM 603 O O . ASP A 1 76 ? 1.127 -2.038 2.142 1.00 98.56 76 ASP A O 1
ATOM 607 N N . CYS A 1 77 ? 3.040 -1.080 2.825 1.00 98.19 77 CYS A N 1
ATOM 608 C CA . CYS A 1 77 ? 3.296 -2.055 3.870 1.00 98.19 77 CYS A CA 1
ATOM 609 C C . CYS A 1 77 ? 3.964 -1.401 5.073 1.00 98.19 77 CYS A C 1
ATOM 611 O O . CYS A 1 77 ? 4.985 -0.724 4.936 1.00 98.19 77 CYS A O 1
ATOM 613 N N . GLU A 1 78 ? 3.429 -1.665 6.259 1.00 97.56 78 GLU A N 1
ATOM 614 C CA . GLU A 1 78 ? 3.938 -1.117 7.507 1.00 97.56 78 GLU A CA 1
ATOM 615 C C . GLU A 1 78 ? 3.988 -2.180 8.608 1.00 97.56 78 GLU A C 1
ATOM 617 O O . GLU A 1 78 ? 3.203 -3.131 8.643 1.00 97.56 78 GLU A O 1
ATOM 622 N N . GLN A 1 79 ? 4.930 -2.003 9.533 1.00 97.25 79 GLN A N 1
ATOM 623 C CA . GLN A 1 79 ? 4.839 -2.623 10.848 1.00 97.25 79 GLN A CA 1
ATOM 624 C C . GLN A 1 79 ? 3.713 -1.931 11.620 1.00 97.25 79 GLN A C 1
ATOM 626 O O . GLN A 1 79 ? 3.644 -0.702 11.609 1.00 97.25 79 GLN A O 1
ATOM 631 N N . CYS A 1 80 ? 2.863 -2.709 12.293 1.00 97.50 80 CYS A N 1
ATOM 632 C CA . CYS A 1 80 ? 1.839 -2.166 13.176 1.00 97.50 80 CYS A CA 1
ATOM 633 C C . CYS A 1 80 ? 2.486 -1.223 14.186 1.00 97.50 80 CYS A C 1
ATOM 635 O O . CYS A 1 80 ? 3.520 -1.542 14.784 1.00 97.50 80 CYS A O 1
ATOM 637 N N . ARG A 1 81 ? 1.889 -0.044 14.322 1.00 95.00 81 ARG A N 1
ATOM 638 C CA . ARG A 1 81 ? 2.425 1.056 15.112 1.00 95.00 81 ARG A CA 1
ATOM 639 C C . ARG A 1 81 ? 1.303 1.804 15.805 1.00 95.00 81 ARG A C 1
ATOM 641 O O . ARG A 1 81 ? 0.159 1.748 15.360 1.00 95.00 81 ARG A O 1
ATOM 648 N N . GLU A 1 82 ? 1.701 2.561 16.815 1.00 97.00 82 GLU A N 1
ATOM 649 C CA . GLU A 1 82 ? 0.821 3.448 17.561 1.00 97.00 82 GLU A CA 1
ATOM 650 C C . GLU A 1 82 ? 0.045 4.392 16.634 1.00 97.00 82 GLU A C 1
ATOM 652 O O . GLU A 1 82 ? 0.608 5.004 15.708 1.00 97.00 82 GLU A O 1
ATOM 657 N N . MET A 1 83 ? -1.256 4.497 16.894 1.00 96.50 83 MET A N 1
ATOM 658 C CA . MET A 1 83 ? -2.150 5.420 16.217 1.00 96.50 83 MET A CA 1
ATOM 659 C C . MET A 1 83 ? -1.663 6.862 16.371 1.00 96.50 83 MET A C 1
ATOM 661 O O . MET A 1 83 ? -1.376 7.350 17.459 1.00 96.50 83 MET A O 1
ATOM 665 N N . ARG A 1 84 ? -1.622 7.595 15.254 1.00 96.31 84 ARG A N 1
ATOM 666 C CA . ARG A 1 84 ? -1.232 9.010 15.245 1.00 96.31 84 ARG A CA 1
ATOM 667 C C . ARG A 1 84 ? -2.447 9.891 15.019 1.00 96.31 84 ARG A C 1
ATOM 669 O O . ARG A 1 84 ? -2.893 10.038 13.882 1.00 96.31 84 ARG A O 1
ATOM 676 N N . GLU A 1 85 ? -2.927 10.552 16.067 1.00 96.12 85 GLU A N 1
ATOM 677 C CA . GLU A 1 85 ? -4.123 11.408 16.002 1.00 96.12 85 GLU A CA 1
ATOM 678 C C . GLU A 1 85 ? -4.055 12.474 14.899 1.00 96.12 85 GLU A C 1
ATOM 680 O O . GLU A 1 85 ? -5.039 12.735 14.211 1.00 96.12 85 GLU A O 1
ATOM 685 N N . GLY A 1 86 ? -2.879 13.073 14.675 1.00 96.75 86 GLY A N 1
ATOM 686 C CA . GLY A 1 86 ? -2.691 14.060 13.608 1.00 96.75 86 GLY A CA 1
ATOM 687 C C . GLY A 1 86 ? -2.927 13.491 12.204 1.00 96.75 86 GLY A C 1
ATOM 688 O O . GLY A 1 86 ? -3.480 14.184 11.349 1.00 96.75 86 GLY A O 1
ATOM 689 N N . VAL A 1 87 ? -2.553 12.226 11.982 1.00 96.38 87 VAL A N 1
ATOM 690 C CA . VAL A 1 87 ? -2.799 11.508 10.722 1.00 96.38 87 VAL A CA 1
ATOM 691 C C . VAL A 1 87 ? -4.281 11.176 10.600 1.00 96.38 87 VAL A C 1
ATOM 693 O O . VAL A 1 87 ? -4.884 11.475 9.573 1.00 96.38 87 VAL A O 1
ATOM 696 N N . VAL A 1 88 ? -4.892 10.648 11.665 1.00 97.62 88 VAL A N 1
ATOM 697 C CA . VAL A 1 88 ? -6.332 10.349 11.703 1.00 97.62 88 VAL A CA 1
ATOM 698 C C . VAL A 1 88 ? -7.150 11.602 11.389 1.00 97.62 88 VAL A C 1
ATOM 700 O O . VAL A 1 88 ? -8.004 11.596 10.505 1.00 97.62 88 VAL A O 1
ATOM 703 N N . ARG A 1 89 ? -6.841 12.733 12.031 1.00 96.75 89 ARG A N 1
ATOM 704 C CA . ARG A 1 89 ? -7.551 13.999 11.812 1.00 96.75 89 ARG A CA 1
ATOM 705 C C . ARG A 1 89 ? -7.519 14.444 10.349 1.00 96.75 89 ARG A C 1
ATOM 707 O O . ARG A 1 89 ? -8.551 14.900 9.855 1.00 96.75 89 ARG A O 1
ATOM 714 N N . ARG A 1 90 ? -6.366 14.320 9.683 1.00 95.50 90 ARG A N 1
ATOM 715 C CA . ARG A 1 90 ? -6.117 14.859 8.335 1.00 95.50 90 ARG A CA 1
ATOM 716 C C . ARG A 1 90 ? -6.489 13.908 7.197 1.00 95.50 90 ARG A C 1
ATOM 718 O O . ARG A 1 90 ? -6.875 14.384 6.139 1.00 95.50 90 ARG A O 1
ATOM 725 N N . CYS A 1 91 ? -6.323 12.603 7.384 1.00 96.94 91 CYS A N 1
ATOM 726 C CA . CYS A 1 91 ? -6.364 11.635 6.285 1.00 96.94 91 CYS A CA 1
ATOM 727 C C . CYS A 1 91 ? -7.580 10.700 6.336 1.00 96.94 91 CYS A C 1
ATOM 729 O O . CYS A 1 91 ? -7.770 9.926 5.402 1.00 96.94 91 CYS A O 1
ATOM 731 N N . PHE A 1 92 ? -8.356 10.703 7.426 1.00 97.94 92 PHE A N 1
ATOM 732 C CA . PHE A 1 92 ? -9.430 9.732 7.641 1.00 97.94 92 PHE A CA 1
ATOM 733 C C . PHE A 1 92 ? -10.795 10.416 7.529 1.00 97.94 92 PHE A C 1
ATOM 735 O O . PHE A 1 92 ? -10.984 11.551 7.990 1.00 97.94 92 PHE A O 1
ATOM 742 N N . SER A 1 93 ? -11.744 9.708 6.921 1.00 98.38 93 SER A N 1
ATOM 743 C CA . SER A 1 93 ? -13.126 10.143 6.782 1.00 98.38 93 SER A CA 1
ATOM 744 C C . SER A 1 93 ? -13.812 10.203 8.155 1.00 98.38 93 SER A C 1
ATOM 746 O O . SER A 1 93 ? -13.347 9.594 9.127 1.00 98.38 93 SER A O 1
ATOM 748 N N . PRO A 1 94 ? -14.946 10.913 8.281 1.00 98.19 94 PRO A N 1
ATOM 749 C CA . PRO A 1 94 ? -15.734 10.891 9.509 1.00 98.19 94 PRO A CA 1
ATOM 750 C C . PRO A 1 94 ? -16.176 9.483 9.941 1.00 98.19 94 PRO A C 1
ATOM 752 O O . PRO A 1 94 ? -16.277 9.232 11.138 1.00 98.19 94 PRO A O 1
ATOM 755 N N . ALA A 1 95 ? -16.439 8.567 9.001 1.00 98.19 95 ALA A N 1
ATOM 756 C CA . ALA A 1 95 ? -16.840 7.199 9.332 1.00 98.19 95 ALA A CA 1
ATOM 757 C C . ALA A 1 95 ? -15.669 6.377 9.887 1.00 98.19 95 ALA A C 1
ATOM 759 O O . ALA A 1 95 ? -15.828 5.674 10.879 1.00 98.19 95 ALA A O 1
ATOM 760 N N . GLU A 1 96 ? -14.481 6.521 9.305 1.00 98.44 96 GLU A N 1
ATOM 761 C CA . GLU A 1 96 ? -13.265 5.847 9.774 1.00 98.44 96 GLU A CA 1
ATOM 762 C C . GLU A 1 96 ? -12.818 6.349 11.152 1.00 98.44 96 GLU A C 1
ATOM 764 O O . GLU A 1 96 ? -12.334 5.570 11.971 1.00 98.44 96 GLU A O 1
ATOM 769 N N . LYS A 1 97 ? -13.003 7.647 11.428 1.00 98.31 97 LYS A N 1
ATOM 770 C CA . LYS A 1 97 ? -12.759 8.231 12.757 1.00 98.31 97 LYS A CA 1
ATOM 771 C C . LYS A 1 97 ? -13.665 7.598 13.812 1.00 98.31 97 LYS A C 1
ATOM 773 O O . LYS A 1 97 ? -13.157 7.112 14.815 1.00 98.31 97 LYS A O 1
ATOM 778 N N . ARG A 1 98 ? -14.972 7.515 13.537 1.00 97.62 98 ARG A N 1
ATOM 779 C CA . ARG A 1 98 ? -15.933 6.839 14.425 1.00 97.62 98 ARG A CA 1
ATOM 780 C C . ARG A 1 98 ? -15.584 5.369 14.640 1.00 97.62 98 ARG A C 1
ATOM 782 O O . ARG A 1 98 ? -15.584 4.910 15.773 1.00 97.62 98 ARG A O 1
ATOM 789 N N . LEU A 1 99 ? -15.195 4.657 13.579 1.00 96.38 99 LEU A N 1
ATOM 790 C CA . LEU A 1 99 ? -14.748 3.267 13.690 1.00 96.38 99 LEU A CA 1
ATOM 791 C C . LEU A 1 99 ? -13.589 3.118 14.690 1.00 96.38 99 LEU A C 1
ATOM 793 O O . LEU A 1 99 ? -13.605 2.201 15.502 1.00 96.38 99 LEU A O 1
ATOM 797 N N . LEU A 1 100 ? -12.590 4.006 14.650 1.00 97.12 100 LEU A N 1
ATOM 798 C CA . LEU A 1 100 ? -11.464 3.973 15.593 1.00 97.12 100 LEU A CA 1
ATOM 799 C C . LEU A 1 100 ? -11.881 4.310 17.033 1.00 97.12 100 LEU A C 1
ATOM 801 O O . LEU A 1 100 ? -11.291 3.788 17.979 1.00 97.12 100 LEU A O 1
ATOM 805 N N . GLU A 1 101 ? -12.881 5.170 17.209 1.00 96.38 101 GLU A N 1
ATOM 806 C CA . GLU A 1 101 ? -13.417 5.540 18.522 1.00 96.38 101 GLU A CA 1
ATOM 807 C C . GLU A 1 101 ? -14.210 4.388 19.164 1.00 96.38 101 GLU A C 1
ATOM 809 O O . GLU A 1 101 ? -14.074 4.160 20.367 1.00 96.38 101 GLU A O 1
ATOM 814 N N . GLU A 1 102 ? -14.978 3.641 18.366 1.00 95.88 102 GLU A N 1
ATOM 815 C CA . GLU A 1 102 ? -15.918 2.605 18.821 1.00 95.88 102 GLU A CA 1
ATOM 816 C C . GLU A 1 102 ? -15.269 1.243 19.128 1.00 95.88 102 GLU A C 1
ATOM 818 O O . GLU A 1 102 ? -15.826 0.459 19.899 1.00 95.88 102 GLU A O 1
ATOM 823 N N . ILE A 1 103 ? -14.100 0.940 18.555 1.00 95.81 103 ILE A N 1
ATOM 824 C CA . ILE A 1 103 ? -13.393 -0.328 18.809 1.00 95.81 103 ILE A CA 1
ATOM 825 C C . ILE A 1 103 ? -12.587 -0.308 20.122 1.00 95.81 103 ILE A C 1
ATOM 827 O O . ILE A 1 103 ? -12.186 0.766 20.591 1.00 95.81 103 ILE A O 1
ATOM 831 N N . PRO A 1 104 ? -12.276 -1.490 20.701 1.00 97.00 104 PRO A N 1
ATOM 832 C CA . PRO A 1 104 ? -11.399 -1.592 21.864 1.00 97.00 104 PRO A CA 1
ATOM 833 C C . PRO A 1 104 ? -10.036 -0.938 21.624 1.00 97.00 104 PRO A C 1
ATOM 835 O O . PRO A 1 104 ? -9.445 -1.077 20.553 1.00 97.00 104 PRO A O 1
ATOM 838 N N . GLU A 1 105 ? -9.492 -0.287 22.652 1.00 95.75 105 GLU A N 1
ATOM 839 C CA . GLU A 1 105 ? -8.199 0.407 22.575 1.00 95.75 105 GLU A CA 1
ATOM 840 C C . GLU A 1 105 ? -7.062 -0.512 22.105 1.00 95.75 105 GLU A C 1
ATOM 842 O O . GLU A 1 105 ? -6.256 -0.118 21.265 1.00 95.75 105 GLU A O 1
ATOM 847 N N . SER A 1 106 ? -7.070 -1.775 22.541 1.00 95.88 106 SER A N 1
ATOM 848 C CA . SER A 1 106 ? -6.097 -2.795 22.132 1.00 95.88 106 SER A CA 1
ATOM 849 C C . SER A 1 106 ? -6.110 -3.124 20.633 1.00 95.88 106 SER A C 1
ATOM 851 O O . SER A 1 106 ? -5.175 -3.750 20.141 1.00 95.88 106 SER A O 1
ATOM 853 N N . GLU A 1 107 ? -7.158 -2.740 19.901 1.00 96.19 107 GLU A N 1
ATOM 854 C CA . GLU A 1 107 ? -7.301 -2.983 18.461 1.00 96.19 107 GLU A CA 1
ATOM 855 C C . GLU A 1 107 ? -7.058 -1.724 17.613 1.00 96.19 107 GLU A C 1
ATOM 857 O O . GLU A 1 107 ? -6.898 -1.824 16.390 1.00 96.19 107 GLU A O 1
ATOM 862 N N . ARG A 1 108 ? -6.992 -0.539 18.240 1.00 97.25 108 ARG A N 1
ATOM 863 C CA . ARG A 1 108 ? -6.915 0.754 17.542 1.00 97.25 108 ARG A CA 1
ATOM 864 C C . ARG A 1 108 ? -5.678 0.891 16.673 1.00 97.25 108 ARG A C 1
ATOM 866 O O . ARG A 1 108 ? -5.804 1.303 15.525 1.00 97.25 108 ARG A O 1
ATOM 873 N N . ASP A 1 109 ? -4.513 0.487 17.165 1.00 98.12 109 ASP A N 1
ATOM 874 C CA . ASP A 1 109 ? -3.251 0.577 16.419 1.00 98.12 109 ASP A CA 1
ATOM 875 C C . ASP A 1 109 ? -3.261 -0.277 15.149 1.00 98.12 109 ASP A C 1
ATOM 877 O O . ASP A 1 109 ? -2.841 0.160 14.068 1.00 98.12 109 ASP A O 1
ATOM 881 N N . LEU A 1 110 ? -3.799 -1.494 15.255 1.00 97.81 110 LEU A N 1
ATOM 882 C CA . LEU A 1 110 ? -3.927 -2.383 14.111 1.00 97.81 110 LEU A CA 1
ATOM 883 C C . LEU A 1 110 ? -4.948 -1.827 13.119 1.00 97.81 110 LEU A C 1
ATOM 885 O O . LEU A 1 110 ? -4.658 -1.775 11.925 1.00 97.81 110 LEU A O 1
ATOM 889 N N . MET A 1 111 ? -6.116 -1.375 13.584 1.00 98.00 111 MET A N 1
ATOM 890 C CA . MET A 1 111 ? -7.129 -0.780 12.709 1.00 98.00 111 MET A CA 1
ATOM 891 C C . MET A 1 111 ? -6.619 0.493 12.021 1.00 98.00 111 MET A C 1
ATOM 893 O O . MET A 1 111 ? -6.792 0.656 10.812 1.00 98.00 111 MET A O 1
ATOM 897 N N . PHE A 1 112 ? -5.918 1.358 12.753 1.00 98.44 112 PHE A N 1
ATOM 898 C CA . PHE A 1 112 ? -5.253 2.537 12.211 1.00 98.44 112 PHE A CA 1
ATOM 899 C C . PHE A 1 112 ? -4.271 2.152 11.103 1.00 98.44 112 PHE A C 1
ATOM 901 O O . PHE A 1 112 ? -4.350 2.692 10.001 1.00 98.44 112 PHE A O 1
ATOM 908 N N . THR A 1 113 ? -3.391 1.179 11.358 1.00 98.19 113 THR A N 1
ATOM 909 C CA . THR A 1 113 ? -2.405 0.707 10.373 1.00 98.19 113 THR A CA 1
ATOM 910 C C . THR A 1 113 ? -3.093 0.084 9.147 1.00 98.19 113 THR A C 1
ATOM 912 O O . THR A 1 113 ? -2.670 0.295 8.007 1.00 98.19 113 THR A O 1
ATOM 915 N N . ARG A 1 114 ? -4.202 -0.643 9.341 1.00 98.12 114 ARG A N 1
ATOM 916 C CA . ARG A 1 114 ? -5.022 -1.203 8.252 1.00 98.12 114 ARG A CA 1
ATOM 917 C C . ARG A 1 114 ? -5.615 -0.122 7.356 1.00 9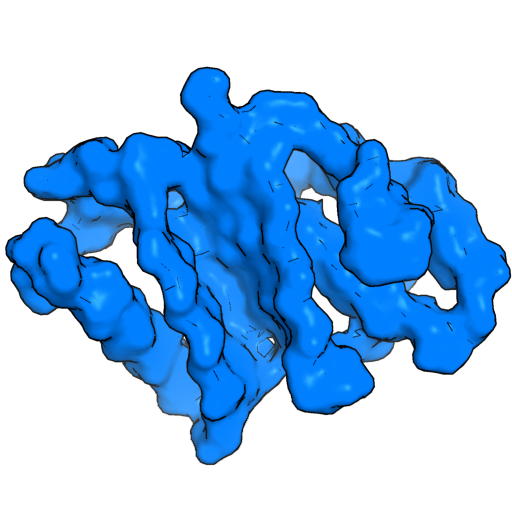8.12 114 ARG A C 1
ATOM 919 O O . ARG A 1 114 ? -5.476 -0.217 6.140 1.00 98.12 114 ARG A O 1
ATOM 926 N N . LEU A 1 115 ? -6.249 0.892 7.936 1.00 98.44 115 LEU A N 1
ATOM 927 C CA . LEU A 1 115 ? -6.812 2.018 7.187 1.00 98.44 115 LEU A CA 1
ATOM 928 C C . LEU A 1 115 ? -5.713 2.824 6.487 1.00 98.44 115 LEU A C 1
ATOM 930 O O . LEU A 1 115 ? -5.825 3.138 5.304 1.00 98.44 115 LEU A O 1
ATOM 934 N N . TRP A 1 116 ? -4.622 3.103 7.200 1.00 98.19 116 TRP A N 1
ATOM 935 C CA . TRP A 1 116 ? -3.491 3.865 6.684 1.00 98.19 116 TRP A CA 1
ATOM 936 C C . TRP A 1 116 ? -2.863 3.210 5.451 1.00 98.19 116 TRP A C 1
ATOM 938 O O . TRP A 1 116 ? -2.758 3.845 4.403 1.00 98.19 116 TRP A O 1
ATOM 948 N N . THR A 1 117 ? -2.529 1.920 5.537 1.00 98.25 117 THR A N 1
ATOM 949 C CA . THR A 1 117 ? -1.921 1.196 4.409 1.00 98.25 117 THR A CA 1
ATOM 950 C C . THR A 1 117 ? -2.860 1.110 3.199 1.00 98.25 117 THR A C 1
ATOM 952 O O . THR A 1 117 ? -2.396 1.173 2.064 1.00 98.25 117 THR A O 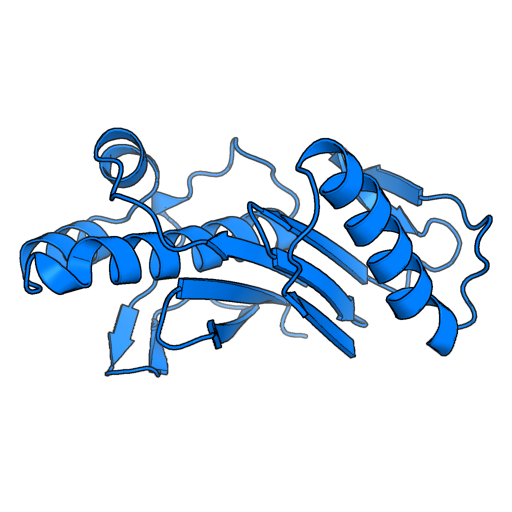1
ATOM 955 N N . LEU A 1 118 ? -4.185 1.010 3.388 1.00 98.56 118 LEU A N 1
ATOM 956 C CA . LEU A 1 118 ? -5.146 1.052 2.272 1.00 98.56 118 LEU A CA 1
ATOM 957 C C . LEU A 1 118 ? -5.162 2.415 1.574 1.00 98.56 118 LEU A C 1
ATOM 959 O O . LEU A 1 118 ? -5.137 2.474 0.342 1.00 98.56 118 LEU A O 1
ATOM 963 N N . LYS A 1 119 ? -5.162 3.504 2.349 1.00 98.19 119 LYS A N 1
ATOM 964 C CA . LYS A 1 119 ? -5.128 4.873 1.819 1.00 98.19 119 LYS A CA 1
ATOM 965 C C . LYS A 1 119 ? -3.834 5.156 1.064 1.00 98.19 119 LYS A C 1
ATOM 967 O O . LYS A 1 119 ? -3.884 5.651 -0.058 1.00 98.19 119 LYS A O 1
ATOM 972 N N . GLU A 1 120 ? -2.688 4.787 1.627 1.00 97.81 120 GLU A N 1
ATOM 973 C CA . GLU A 1 120 ? -1.389 4.938 0.964 1.00 97.81 120 GLU A CA 1
ATOM 974 C C . GLU A 1 120 ? -1.296 4.080 -0.304 1.00 97.81 120 GLU A C 1
ATOM 976 O O . GLU A 1 120 ? -0.878 4.575 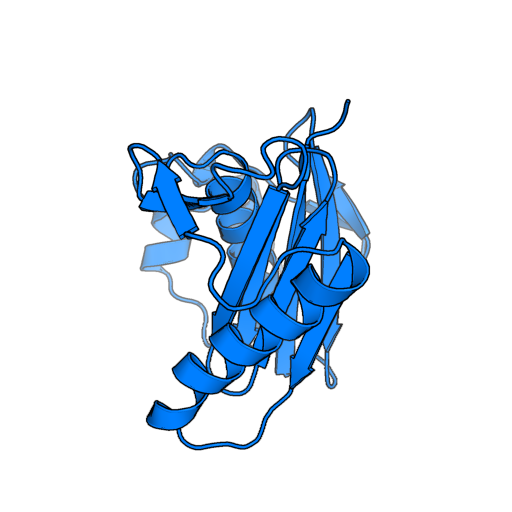-1.353 1.00 97.81 120 GLU A O 1
ATOM 981 N N . ALA A 1 121 ? -1.759 2.824 -0.264 1.00 98.38 121 ALA A N 1
ATOM 982 C CA . ALA A 1 121 ? -1.808 1.973 -1.452 1.00 98.38 121 ALA A CA 1
ATOM 983 C C . ALA A 1 121 ? -2.681 2.599 -2.551 1.00 98.38 121 ALA A C 1
ATOM 985 O O . ALA A 1 121 ? -2.284 2.617 -3.717 1.00 98.38 121 ALA A O 1
ATOM 986 N N . PHE A 1 122 ? -3.833 3.172 -2.189 1.00 98.25 122 PHE A N 1
ATOM 987 C CA . PHE A 1 122 ? -4.702 3.877 -3.127 1.00 98.25 122 PHE A CA 1
ATOM 988 C C . PHE A 1 122 ? -4.025 5.107 -3.744 1.00 98.25 122 PHE A C 1
ATOM 990 O O . PHE A 1 122 ? -3.990 5.244 -4.967 1.00 98.25 122 PHE A O 1
ATOM 997 N N . VAL A 1 123 ? -3.430 5.974 -2.922 1.00 97.12 1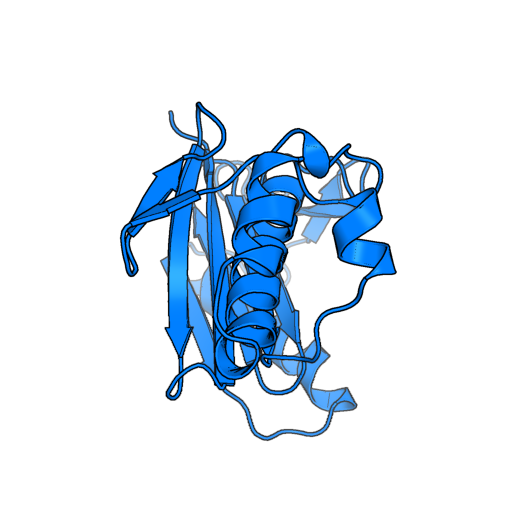23 VAL A N 1
ATOM 998 C CA . VAL A 1 123 ? -2.749 7.192 -3.388 1.00 97.12 123 VAL A CA 1
ATOM 999 C C . VAL A 1 123 ? -1.556 6.866 -4.288 1.00 97.12 123 VAL A C 1
ATOM 1001 O O . VAL A 1 123 ? -1.358 7.513 -5.321 1.00 97.12 123 VAL A O 1
ATOM 1004 N N . LYS A 1 124 ? -0.794 5.820 -3.951 1.00 97.56 124 LYS A N 1
ATOM 1005 C CA . LYS A 1 124 ? 0.276 5.284 -4.803 1.00 97.56 124 LYS A CA 1
ATOM 1006 C C . LYS A 1 124 ? -0.268 4.721 -6.115 1.00 97.56 124 LYS A C 1
ATOM 1008 O O . LYS A 1 124 ? 0.371 4.893 -7.151 1.00 97.56 124 LYS A O 1
ATOM 1013 N N . CYS A 1 125 ? -1.449 4.100 -6.096 1.00 97.56 125 CYS A N 1
ATOM 1014 C CA . CYS A 1 125 ? -2.107 3.590 -7.297 1.00 97.56 125 CYS A CA 1
ATOM 1015 C C . CYS A 1 125 ? -2.476 4.719 -8.258 1.00 97.56 125 CYS A C 1
ATOM 1017 O O . CYS A 1 125 ? -2.077 4.671 -9.416 1.00 97.56 125 CYS A O 1
ATOM 1019 N N . ILE A 1 126 ? -3.152 5.763 -7.783 1.00 96.12 126 ILE A N 1
ATOM 1020 C CA . ILE A 1 126 ? -3.565 6.895 -8.632 1.00 96.12 126 ILE A CA 1
ATOM 1021 C C . ILE A 1 126 ? -2.418 7.861 -8.963 1.00 96.12 126 ILE A C 1
ATOM 1023 O O . ILE A 1 126 ? -2.581 8.754 -9.790 1.00 96.12 126 ILE A O 1
ATOM 1027 N N . GLY A 1 127 ? -1.269 7.719 -8.293 1.00 94.44 127 GLY A N 1
ATOM 1028 C CA . GLY A 1 127 ? -0.058 8.477 -8.589 1.00 94.44 127 GLY A CA 1
ATOM 1029 C C . GLY A 1 127 ? -0.169 9.976 -8.314 1.00 94.44 127 GLY A C 1
ATOM 1030 O O . GLY A 1 127 ? 0.502 10.747 -8.983 1.00 94.44 127 GLY A O 1
ATOM 1031 N N . LYS A 1 128 ? -1.006 10.406 -7.359 1.00 91.12 128 LYS A N 1
ATOM 1032 C CA . LYS A 1 128 ? -1.228 11.832 -7.024 1.00 91.12 128 LYS A CA 1
ATOM 1033 C C . LYS A 1 128 ? -0.377 12.351 -5.859 1.00 91.12 128 LYS A C 1
ATOM 1035 O O . LYS A 1 128 ? -0.441 13.530 -5.522 1.00 91.12 128 LYS A O 1
ATOM 1040 N N . GLY A 1 129 ? 0.436 11.480 -5.261 1.00 86.75 129 GLY A N 1
ATOM 1041 C CA . GLY A 1 129 ? 1.313 11.821 -4.141 1.00 86.75 129 GLY A CA 1
ATOM 1042 C C . GLY A 1 129 ? 0.561 12.261 -2.878 1.00 86.75 129 GLY A C 1
ATOM 1043 O O . GLY A 1 129 ? -0.666 12.228 -2.800 1.00 86.75 129 GLY A O 1
ATOM 1044 N N . ILE A 1 130 ? 1.317 12.708 -1.874 1.00 79.75 130 ILE A N 1
ATOM 1045 C CA . ILE A 1 130 ? 0.806 13.061 -0.535 1.00 79.75 130 ILE A CA 1
ATOM 1046 C C . ILE A 1 130 ? -0.166 14.257 -0.506 1.00 79.75 130 ILE A C 1
ATOM 1048 O O . ILE A 1 130 ? -0.759 14.539 0.532 1.00 79.75 130 ILE A O 1
ATOM 1052 N N . GLY A 1 131 ? -0.310 14.987 -1.617 1.00 87.06 131 GLY A N 1
ATOM 1053 C CA . GLY A 1 131 ? -1.250 16.103 -1.743 1.00 87.06 131 GLY A CA 1
ATOM 1054 C C . GLY A 1 131 ? -2.703 15.670 -1.957 1.00 87.06 131 GLY A C 1
ATOM 1055 O O . GLY A 1 131 ? -3.600 16.504 -1.857 1.00 87.06 131 GLY A O 1
ATOM 1056 N N . TYR A 1 132 ? -2.950 14.388 -2.245 1.00 92.50 132 TYR A N 1
ATOM 1057 C CA . TYR A 1 132 ? -4.301 13.862 -2.417 1.00 92.50 132 TYR A CA 1
ATOM 1058 C C . TYR A 1 132 ? -5.110 13.942 -1.102 1.00 92.50 132 TYR A C 1
ATOM 1060 O O . TYR A 1 132 ? -4.591 13.551 -0.052 1.00 92.50 132 TYR A O 1
ATOM 1068 N N . PRO A 1 133 ? -6.381 14.393 -1.127 1.00 94.31 133 PRO A N 1
ATOM 1069 C CA . PRO A 1 133 ? -7.238 14.436 0.059 1.00 94.31 133 PRO A CA 1
ATOM 1070 C C . PRO A 1 133 ? -7.678 13.017 0.457 1.00 94.31 133 PRO A C 1
ATOM 1072 O O . PRO A 1 133 ? -8.716 12.512 0.030 1.00 94.31 133 PRO A O 1
ATOM 1075 N N . MET A 1 134 ? -6.846 12.332 1.246 1.00 96.06 134 MET A N 1
ATOM 1076 C CA . MET A 1 134 ? -7.037 10.924 1.627 1.00 96.06 134 MET A CA 1
ATOM 1077 C C . MET A 1 134 ? -8.315 10.655 2.432 1.00 96.06 134 MET A C 1
ATOM 1079 O O . MET A 1 134 ? -8.781 9.517 2.465 1.00 96.06 134 MET A O 1
ATOM 1083 N N . ASP A 1 135 ? -8.902 11.674 3.055 1.00 95.81 135 ASP A N 1
ATOM 1084 C CA . ASP A 1 135 ? -10.176 11.583 3.772 1.00 95.81 135 ASP A CA 1
ATOM 1085 C C . ASP A 1 135 ? -11.371 11.328 2.837 1.00 95.81 135 ASP A C 1
ATOM 1087 O O . ASP A 1 135 ? -12.405 10.844 3.288 1.00 95.81 135 ASP A O 1
ATOM 1091 N N . THR A 1 136 ? -11.207 11.568 1.532 1.00 95.25 136 THR A N 1
ATOM 1092 C CA . THR A 1 136 ? -12.192 11.216 0.493 1.00 95.25 136 THR A CA 1
ATOM 1093 C C . THR A 1 136 ? -12.149 9.742 0.077 1.00 95.25 136 THR A C 1
ATOM 1095 O O . THR A 1 136 ? -13.096 9.243 -0.531 1.00 95.25 136 THR A O 1
ATOM 1098 N N . ALA A 1 137 ? -11.061 9.031 0.387 1.00 95.88 137 ALA A N 1
ATOM 1099 C CA . ALA A 1 137 ? -10.905 7.608 0.104 1.00 95.88 137 ALA A CA 1
ATOM 1100 C C . ALA A 1 137 ? -11.308 6.793 1.336 1.00 95.88 137 ALA A C 1
ATOM 1102 O O . ALA A 1 137 ? -10.460 6.440 2.154 1.00 95.88 137 ALA A O 1
ATOM 1103 N N . GLU A 1 138 ? -12.607 6.547 1.488 1.00 98.19 138 GLU A N 1
ATOM 1104 C CA . GLU A 1 138 ? -13.170 5.857 2.651 1.00 98.19 138 GLU A CA 1
ATOM 1105 C C . GLU A 1 138 ? -13.085 4.330 2.536 1.00 98.19 138 GLU A C 1
ATOM 1107 O O . GLU A 1 138 ? -13.396 3.751 1.489 1.00 98.19 138 GLU A O 1
ATOM 1112 N N . PHE A 1 139 ? -12.729 3.687 3.648 1.00 98.44 139 PHE A N 1
ATOM 1113 C CA . PHE A 1 139 ? -12.744 2.242 3.817 1.00 98.44 139 PHE A CA 1
ATOM 1114 C C . PHE A 1 139 ? -13.565 1.814 5.037 1.00 98.44 139 PHE A C 1
ATOM 1116 O O . PHE A 1 139 ? -13.538 2.452 6.086 1.00 98.44 139 PHE A O 1
ATOM 1123 N N . ALA A 1 140 ? -14.257 0.682 4.913 1.00 97.25 140 ALA A N 1
ATOM 1124 C CA . ALA A 1 140 ? -14.967 0.037 6.017 1.00 97.25 140 ALA A CA 1
ATOM 1125 C C . ALA A 1 140 ? -14.797 -1.480 5.950 1.00 97.25 140 ALA A C 1
ATOM 1127 O O . ALA A 1 140 ? -14.526 -2.043 4.881 1.00 97.25 140 ALA A O 1
ATOM 1128 N N . PHE A 1 141 ? -14.986 -2.141 7.091 1.00 96.06 141 PHE A N 1
ATOM 1129 C CA . PHE A 1 141 ? -14.742 -3.570 7.238 1.00 96.06 141 PHE A CA 1
ATOM 1130 C C . PHE A 1 141 ? -15.918 -4.301 7.882 1.00 96.06 141 PHE A C 1
ATOM 1132 O O . PHE A 1 141 ? -16.546 -3.792 8.803 1.00 96.06 141 PHE A O 1
ATOM 1139 N N . GLU A 1 142 ? -16.123 -5.544 7.457 1.00 93.25 142 GLU A N 1
ATOM 1140 C CA . GLU A 1 142 ? -16.888 -6.554 8.189 1.00 93.25 142 GLU A CA 1
ATOM 1141 C C . GLU A 1 142 ? -15.928 -7.692 8.548 1.00 93.25 142 GLU A C 1
ATOM 1143 O O . GLU A 1 142 ? -15.511 -8.481 7.692 1.00 93.25 142 GLU A O 1
ATOM 1148 N N . GLY A 1 143 ? -15.496 -7.731 9.810 1.00 88.00 143 GLY A N 1
ATOM 1149 C CA . GLY A 1 143 ? -14.396 -8.593 10.241 1.00 88.00 143 GLY A CA 1
ATOM 1150 C C . GLY A 1 143 ? -13.098 -8.279 9.482 1.00 88.00 143 GLY A C 1
ATOM 1151 O O . GLY A 1 143 ? -12.540 -7.180 9.572 1.00 88.00 143 GLY A O 1
ATOM 1152 N N . SER A 1 144 ? -12.595 -9.250 8.718 1.00 86.56 144 SER A N 1
ATOM 1153 C CA . SER A 1 144 ? -11.403 -9.083 7.874 1.00 86.56 144 SER A CA 1
ATOM 1154 C C . SER A 1 144 ? -11.711 -8.583 6.458 1.00 86.56 144 SER A C 1
ATOM 1156 O O . SER A 1 144 ? -10.790 -8.176 5.748 1.00 86.56 144 SER A O 1
ATOM 1158 N N . ARG A 1 145 ? -12.981 -8.590 6.034 1.00 93.94 145 ARG A N 1
ATOM 1159 C CA . ARG A 1 145 ? -13.387 -8.242 4.669 1.00 93.94 145 ARG A CA 1
ATOM 1160 C C . ARG A 1 145 ? -13.542 -6.732 4.511 1.00 93.94 145 ARG A C 1
ATOM 1162 O O . ARG A 1 145 ? -14.192 -6.095 5.331 1.00 93.94 145 ARG A O 1
ATOM 1169 N N . ILE A 1 146 ? -12.997 -6.177 3.430 1.00 97.12 146 ILE A N 1
ATOM 1170 C CA . ILE A 1 146 ? -13.231 -4.786 3.014 1.00 97.12 146 ILE A CA 1
ATOM 1171 C C . ILE A 1 146 ? -14.609 -4.718 2.344 1.00 97.12 146 ILE A C 1
ATOM 1173 O O . ILE A 1 146 ? -14.846 -5.443 1.378 1.00 97.12 146 ILE A O 1
ATOM 1177 N N . VAL A 1 147 ? -15.508 -3.875 2.857 1.00 97.31 147 VAL A N 1
ATOM 1178 C CA . VAL A 1 147 ? -16.893 -3.739 2.353 1.00 97.31 147 VAL A CA 1
ATOM 1179 C C . VAL A 1 147 ? -17.191 -2.367 1.754 1.00 97.31 147 VAL A C 1
ATOM 1181 O O . VAL A 1 147 ? -18.017 -2.265 0.851 1.00 97.31 147 VAL A O 1
ATOM 1184 N N . THR A 1 148 ? -16.455 -1.340 2.179 1.00 97.81 148 THR A N 1
ATOM 1185 C CA . THR A 1 148 ? -16.446 -0.013 1.549 1.00 97.81 148 THR A CA 1
ATOM 1186 C C . THR A 1 148 ? -15.033 0.279 1.070 1.00 97.81 148 THR A C 1
ATOM 1188 O O . THR A 1 148 ? -14.075 0.019 1.799 1.00 97.81 148 THR A O 1
ATOM 1191 N N . ALA A 1 149 ? -14.906 0.774 -0.161 1.00 97.75 149 ALA A N 1
ATOM 1192 C CA . ALA A 1 149 ? -13.650 1.199 -0.770 1.00 97.75 149 ALA A CA 1
ATOM 1193 C C . ALA A 1 149 ? -13.922 2.120 -1.982 1.00 97.75 149 ALA A C 1
ATOM 1195 O O . ALA A 1 149 ? -15.029 2.089 -2.536 1.00 97.75 149 ALA A O 1
ATOM 1196 N N . PRO A 1 150 ? -12.927 2.897 -2.451 1.00 97.56 150 PRO A N 1
ATOM 1197 C CA . PRO A 1 150 ? -13.033 3.677 -3.683 1.00 97.56 150 PRO A CA 1
ATOM 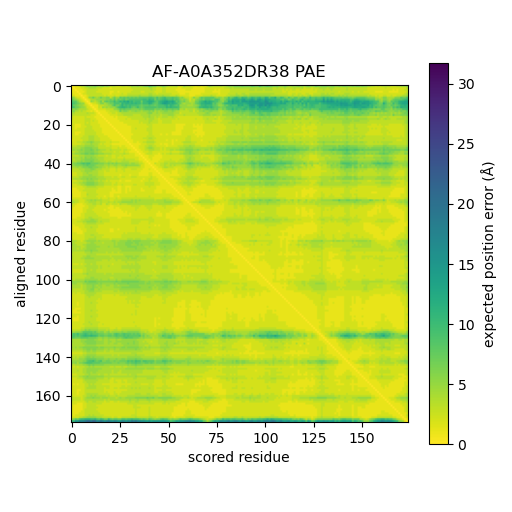1198 C C . PRO A 1 150 ? -13.455 2.842 -4.905 1.00 97.56 150 PRO A C 1
ATOM 1200 O O . PRO A 1 150 ? -12.901 1.776 -5.179 1.00 97.56 150 PRO A O 1
ATOM 1203 N N . LYS A 1 151 ? -14.426 3.351 -5.674 1.00 96.56 151 LYS A N 1
ATOM 1204 C CA . LYS A 1 151 ? -14.933 2.697 -6.894 1.00 96.56 151 LYS A CA 1
ATOM 1205 C C . LYS A 1 151 ? -13.891 2.700 -8.010 1.00 96.56 151 LYS A C 1
ATOM 1207 O O . LYS A 1 151 ? -13.109 3.635 -8.118 1.00 96.56 151 LYS A O 1
ATOM 1212 N N . GLY A 1 152 ? -13.942 1.689 -8.878 1.00 97.31 152 GLY A N 1
ATOM 1213 C CA . GLY A 1 152 ? -13.006 1.550 -9.998 1.00 97.31 152 GLY A CA 1
ATOM 1214 C C . GLY A 1 152 ? -11.664 0.938 -9.601 1.00 97.31 152 GLY A C 1
ATOM 1215 O O . GLY A 1 152 ? -10.775 0.841 -10.435 1.00 97.31 152 GLY A O 1
ATOM 1216 N N . TYR A 1 153 ? -11.513 0.467 -8.360 1.00 98.00 153 TYR A N 1
ATOM 1217 C CA . TYR A 1 153 ? -10.293 -0.164 -7.863 1.00 98.00 153 TYR A CA 1
ATOM 1218 C C . TYR A 1 153 ? -10.627 -1.437 -7.088 1.00 98.00 153 TYR A C 1
ATOM 1220 O O . TYR A 1 153 ? -11.684 -1.561 -6.471 1.00 98.00 153 TYR A O 1
ATOM 1228 N N . ARG A 1 154 ? -9.702 -2.393 -7.117 1.00 97.62 154 ARG A N 1
ATOM 1229 C CA . ARG A 1 154 ? -9.726 -3.605 -6.301 1.00 97.62 154 ARG A CA 1
ATOM 1230 C C . ARG A 1 154 ? -8.671 -3.489 -5.218 1.00 97.62 154 ARG A C 1
ATOM 1232 O O . ARG A 1 154 ? -7.538 -3.099 -5.498 1.00 97.62 154 ARG A O 1
ATOM 1239 N N . PHE A 1 155 ? -9.048 -3.874 -4.006 1.00 98.25 155 PHE A N 1
ATOM 1240 C CA . PHE A 1 155 ? -8.179 -3.821 -2.840 1.00 98.25 155 PHE A CA 1
ATOM 1241 C C . PHE A 1 155 ? -7.959 -5.215 -2.271 1.00 98.25 155 PHE A C 1
ATOM 1243 O O . PHE A 1 155 ? -8.855 -6.059 -2.268 1.00 98.25 155 PHE A O 1
ATOM 1250 N N . SER A 1 156 ? -6.757 -5.465 -1.771 1.00 97.75 156 SER A N 1
ATOM 1251 C CA . SER A 1 156 ? -6.453 -6.667 -0.992 1.00 97.75 156 SER A CA 1
ATOM 1252 C C . SER A 1 156 ? -5.528 -6.299 0.150 1.00 97.75 156 SER A C 1
ATOM 1254 O O . SER A 1 156 ? -4.605 -5.506 -0.042 1.00 97.75 156 SER A O 1
ATOM 1256 N N . GLN A 1 157 ? -5.780 -6.868 1.326 1.00 97.88 157 GLN A N 1
ATOM 1257 C CA . GLN A 1 157 ? -5.031 -6.591 2.543 1.00 97.88 157 GLN A CA 1
ATOM 1258 C C . GLN A 1 157 ? -4.563 -7.895 3.185 1.00 97.88 157 GLN A C 1
ATOM 1260 O O . GLN A 1 157 ? -5.314 -8.862 3.290 1.00 97.88 157 GLN A O 1
ATOM 1265 N N . TYR A 1 158 ? -3.313 -7.891 3.630 1.00 97.69 158 TYR A N 1
ATOM 1266 C CA . TYR A 1 158 ? -2.617 -9.024 4.213 1.00 97.69 158 TYR A CA 1
ATOM 1267 C C . TYR A 1 158 ? -2.182 -8.646 5.627 1.00 97.69 158 TYR A C 1
ATOM 1269 O O . TYR A 1 158 ? -1.336 -7.769 5.812 1.00 97.69 158 TYR A O 1
ATOM 1277 N N . ILE A 1 159 ? -2.767 -9.313 6.621 1.00 97.19 159 ILE A N 1
ATOM 1278 C CA . ILE A 1 159 ? -2.388 -9.186 8.030 1.00 97.19 159 ILE A CA 1
ATOM 1279 C C . ILE A 1 159 ? -1.395 -10.302 8.343 1.00 97.19 159 ILE A C 1
ATOM 1281 O O . ILE A 1 159 ? -1.729 -11.484 8.282 1.00 97.19 159 ILE A O 1
ATOM 1285 N N . LEU A 1 160 ? -0.150 -9.936 8.631 1.00 97.00 160 LEU A N 1
ATOM 1286 C CA . LEU A 1 160 ? 0.975 -10.865 8.680 1.00 97.00 160 LEU A CA 1
ATOM 1287 C C . LEU A 1 160 ? 1.530 -10.976 10.098 1.00 97.00 160 LEU A C 1
ATOM 1289 O O . LEU A 1 160 ? 1.541 -10.006 10.856 1.00 97.00 160 LEU A O 1
ATOM 1293 N N . ARG A 1 161 ? 2.032 -12.172 10.441 1.00 96.06 161 ARG A N 1
ATOM 1294 C CA . ARG A 1 161 ? 2.661 -12.469 11.744 1.00 96.06 161 ARG A CA 1
ATOM 1295 C C . ARG A 1 161 ? 1.793 -12.020 12.930 1.00 96.06 161 ARG A C 1
ATOM 1297 O O . ARG A 1 161 ? 2.268 -11.315 13.813 1.00 96.06 161 ARG A O 1
ATOM 1304 N N . GLY A 1 162 ? 0.512 -12.397 12.912 1.00 94.12 162 GLY A N 1
ATOM 1305 C CA . GLY A 1 162 ? -0.428 -12.083 13.994 1.00 94.12 162 GLY A CA 1
ATOM 1306 C C . GLY A 1 162 ? -0.750 -10.593 14.139 1.00 94.12 162 GLY A C 1
ATOM 1307 O O . GLY A 1 162 ? -1.029 -10.148 15.241 1.00 94.12 162 GLY A O 1
ATOM 1308 N N . GLY A 1 163 ? -0.666 -9.811 13.057 1.00 95.38 163 GLY A N 1
ATOM 1309 C CA . GLY A 1 163 ? -0.945 -8.370 13.086 1.00 95.38 163 GLY A CA 1
ATOM 1310 C C . GLY A 1 163 ? 0.288 -7.491 13.248 1.00 95.38 163 GLY A C 1
ATOM 1311 O O . GLY A 1 163 ? 0.170 -6.276 13.170 1.00 95.38 163 GLY A O 1
ATOM 1312 N N . ARG A 1 164 ? 1.487 -8.072 13.388 1.00 97.06 164 ARG A N 1
ATOM 1313 C CA . ARG A 1 164 ? 2.729 -7.292 13.478 1.00 97.06 164 ARG A CA 1
ATOM 1314 C C . ARG A 1 164 ? 3.019 -6.485 12.212 1.00 97.06 164 ARG A C 1
ATOM 1316 O O . ARG A 1 164 ? 3.632 -5.426 12.315 1.00 97.06 164 ARG A O 1
ATOM 1323 N N . TYR A 1 165 ? 2.602 -6.967 11.043 1.00 98.12 165 TYR A N 1
ATOM 1324 C CA . TYR A 1 165 ? 2.742 -6.238 9.784 1.00 98.12 165 TYR A CA 1
ATOM 1325 C C . TYR A 1 165 ? 1.436 -6.245 9.001 1.00 98.12 165 TYR A C 1
ATOM 1327 O O . TYR A 1 165 ? 0.710 -7.242 8.992 1.00 98.12 165 TYR A O 1
ATOM 1335 N N . VAL A 1 166 ? 1.180 -5.150 8.298 1.00 98.31 166 VAL A N 1
ATOM 1336 C CA . VAL A 1 166 ? 0.045 -4.999 7.393 1.00 98.31 166 VAL A CA 1
ATOM 1337 C C . VAL A 1 166 ? 0.576 -4.612 6.023 1.00 98.31 166 VAL A C 1
ATOM 1339 O O . VAL A 1 166 ? 1.417 -3.726 5.909 1.00 98.31 166 VAL A O 1
ATOM 1342 N N . CYS A 1 167 ? 0.088 -5.280 4.985 1.00 98.56 167 CYS A N 1
ATOM 1343 C CA . CYS A 1 167 ? 0.361 -4.932 3.597 1.00 98.56 167 CYS A CA 1
ATOM 1344 C C . CYS A 1 167 ? -0.964 -4.782 2.856 1.00 98.56 167 CYS A C 1
ATOM 1346 O O . CYS A 1 167 ? -1.812 -5.668 2.930 1.00 98.56 167 CYS A O 1
ATOM 1348 N N . SER A 1 168 ? -1.141 -3.677 2.146 1.00 98.69 168 SER A N 1
ATOM 1349 C CA . SER A 1 168 ? -2.350 -3.359 1.397 1.00 98.69 168 SER A CA 1
ATOM 1350 C C . SER A 1 168 ? -1.994 -3.062 -0.052 1.00 98.69 168 SER A C 1
ATOM 1352 O O . SER A 1 168 ? -0.979 -2.436 -0.346 1.00 98.69 168 SER A O 1
ATOM 1354 N N . THR A 1 169 ? -2.842 -3.512 -0.966 1.00 98.75 169 THR A N 1
ATOM 1355 C CA . THR A 1 169 ? -2.697 -3.306 -2.410 1.00 98.75 169 THR A CA 1
ATOM 1356 C C . THR A 1 169 ? -3.940 -2.624 -2.956 1.00 98.75 169 THR A C 1
ATOM 1358 O O . THR A 1 169 ? -5.046 -2.875 -2.473 1.00 98.75 169 THR A O 1
ATOM 1361 N N . ALA A 1 170 ? -3.747 -1.790 -3.970 1.00 98.56 170 ALA A N 1
ATOM 1362 C CA . ALA A 1 170 ? -4.797 -1.189 -4.775 1.00 98.56 170 ALA A CA 1
ATOM 1363 C C . ALA A 1 170 ? -4.452 -1.407 -6.250 1.00 98.56 170 ALA A C 1
ATOM 1365 O O . ALA A 1 170 ? -3.318 -1.163 -6.660 1.00 98.56 170 ALA A O 1
ATOM 1366 N N . VAL A 1 171 ? -5.409 -1.883 -7.041 1.00 98.38 171 VAL A N 1
ATOM 1367 C CA . VAL A 1 171 ? -5.239 -2.135 -8.478 1.00 98.38 171 VAL A CA 1
ATOM 1368 C C . VAL A 1 171 ? -6.437 -1.553 -9.212 1.00 98.38 171 VAL A C 1
ATOM 1370 O O . VAL A 1 171 ? -7.574 -1.828 -8.823 1.00 98.38 171 VAL A O 1
ATOM 1373 N N . SER A 1 172 ? -6.209 -0.765 -10.260 1.00 97.75 172 SER A N 1
ATOM 1374 C CA . SER A 1 172 ? -7.286 -0.248 -11.106 1.00 97.75 172 SER A CA 1
ATOM 1375 C C . SER A 1 172 ? -8.119 -1.401 -11.665 1.00 97.75 172 SER A C 1
ATOM 1377 O O . SER A 1 172 ? -7.599 -2.431 -12.095 1.00 97.75 172 SER A O 1
ATOM 1379 N N . SER A 1 173 ? -9.436 -1.243 -11.633 1.00 92.44 173 SER A N 1
ATOM 1380 C CA . SER A 1 173 ? -10.335 -2.099 -12.404 1.00 92.44 173 SER A CA 1
ATOM 1381 C C . SER A 1 173 ? -10.210 -1.709 -13.877 1.00 92.44 173 SER A C 1
ATOM 1383 O O . SER A 1 173 ? -9.886 -0.558 -14.180 1.00 92.44 173 SER A O 1
ATOM 1385 N N . ARG A 1 174 ? -10.405 -2.682 -14.767 1.00 75.88 174 ARG A N 1
ATOM 1386 C CA . ARG A 1 174 ? -10.556 -2.417 -16.199 1.00 75.88 174 ARG A CA 1
ATOM 1387 C C . ARG A 1 174 ? -11.939 -1.845 -16.488 1.00 75.88 174 ARG A C 1
ATOM 1389 O O . ARG A 1 174 ? -12.863 -2.171 -15.705 1.00 75.88 174 ARG A O 1
#

Radius of gyration: 16.1 Å; Cα contacts (8 Å, |Δi|>4): 345; chains: 1; bounding box: 37×29×45 Å

Foldseek 3Di:
DKDKAFADDDPVCQVVVQLVVVVVVCVVVVQDNPFDWDADPLGQTDGPVCNQKEKEWETEDRMIMMDIDSFQKFKYKYFQDDADVVCCVQQAAPVLNVVLVPDDPVCNSLSNQQLVRQLRRVCSRVSVPPPDRNNVFHWDDDVLDIDDGDPQWDKDWDQPPPSRMIMMMIGGHD

Nearest PDB structures (foldseek):
  1qr0-assembly1_A  TM=7.815E-01  e=1.631E-15  Bacillus subtilis
  7b4s-assembly1_A  TM=7.446E-01  e=2.953E-08  Mycobacteroides abscessus ATCC 19977
  4jm7-assembly1_B  TM=7.633E-01  e=3.703E-05  Staphylococcus aureus subsp. aureus COL
  5cxd-assembly1_A  TM=7.762E-01  e=7.168E-05  Staphylococcus aureus subsp. aureus COL
  1fth-assembly1_C  TM=7.262E-01  e=2.514E-04  Streptococcus pneumoniae